Protein AF-A0A967AK09-F1 (afdb_monomer_lite)

Radius of gyration: 22.03 Å; chains: 1; bounding box: 26×56×67 Å

Sequence (123 aa):
MGILGKWLIAVCGILISLTTPSYAQLGEGQQRAQRILNSMPPDMLAKVQSLAQILQQNIKDGKITDDEVKRNLMSGNLAERLKQMSPEADQLLSDISQASNEGKGPGEESLMPLLGGLGISPE

pLDDT: mean 76.14, std 18.34, range [40.16, 95.0]

Secondary structure (DSSP, 8-state):
--TTSSSTTSSSSSSSS----TTTTHHHHHHHHHHHHHHS-HHHHHHHHHHHHHHHHHHHTTSS-HHHHHHHHHTT-HHHHHHHH-HHHHHHHHHHHHHIIIIIS--HHHHHHHHHTTT----

Foldseek 3Di:
DDDPPDPVVVPPPPPPPPPDPPCVVLVVLVVLVVVQLVLADPVLNVLVVVLVVLVVVCCVVVVDDPVRCLVCVVVVNNLVVSCVSDVVSVVSVVVNVVCVVVVRHDDPVSCVSVCVSSVPDDD

Structure (mmCIF, N/CA/C/O backbone):
data_AF-A0A967AK09-F1
#
_entry.id   AF-A0A967AK09-F1
#
loop_
_atom_site.group_PDB
_atom_site.id
_atom_site.type_symbol
_atom_site.label_atom_id
_atom_site.label_alt_id
_atom_site.label_comp_id
_atom_site.label_asym_id
_atom_site.label_entity_id
_atom_site.label_seq_id
_atom_site.pdbx_PDB_ins_code
_atom_site.Cartn_x
_atom_site.Cartn_y
_atom_site.Cartn_z
_atom_site.occupancy
_atom_site.B_iso_or_equiv
_atom_site.auth_seq_id
_atom_site.auth_comp_id
_atom_site.auth_asym_id
_atom_site.auth_atom_id
_atom_site.pdbx_PDB_model_num
ATOM 1 N N . MET A 1 1 ? 0.232 -41.625 50.691 1.00 46.38 1 MET A N 1
ATOM 2 C CA . MET A 1 1 ? 1.317 -41.669 49.686 1.00 46.38 1 MET A CA 1
ATOM 3 C C . MET A 1 1 ? 0.724 -42.073 48.343 1.00 46.38 1 MET A C 1
ATOM 5 O O . MET A 1 1 ? -0.001 -43.056 48.319 1.00 46.38 1 MET A O 1
ATOM 9 N N . GLY A 1 2 ? 1.020 -41.341 47.259 1.00 44.66 2 GLY A N 1
ATOM 10 C CA . GLY A 1 2 ? 0.905 -41.887 45.896 1.00 44.66 2 GLY A CA 1
ATOM 11 C C . GLY A 1 2 ? -0.211 -41.395 44.963 1.00 44.66 2 GLY A C 1
ATOM 12 O O . GLY A 1 2 ? -0.624 -42.157 44.095 1.00 44.66 2 GLY A O 1
ATOM 13 N N . ILE A 1 3 ? -0.668 -40.142 45.061 1.00 54.81 3 ILE A N 1
ATOM 14 C CA . ILE A 1 3 ? -1.149 -39.425 43.865 1.00 54.81 3 ILE A CA 1
ATOM 15 C C . ILE A 1 3 ? 0.123 -39.167 43.048 1.00 54.81 3 ILE A C 1
ATOM 17 O O . ILE A 1 3 ? 0.985 -38.495 43.593 1.00 54.81 3 ILE A O 1
ATOM 21 N N . LEU A 1 4 ? 0.304 -39.766 41.862 1.00 48.91 4 LEU A N 1
ATOM 22 C CA . LEU A 1 4 ? 1.149 -39.258 40.747 1.00 48.91 4 LEU A CA 1
ATOM 23 C C . LEU A 1 4 ? 1.446 -40.302 39.643 1.00 48.91 4 LEU A C 1
ATOM 25 O O . LEU A 1 4 ? 1.963 -39.937 38.595 1.00 48.91 4 LEU A O 1
ATOM 29 N N . GLY A 1 5 ? 1.142 -41.591 39.824 1.00 52.78 5 GLY A N 1
ATOM 30 C CA . GLY A 1 5 ? 1.687 -42.640 38.939 1.00 52.78 5 GLY A CA 1
ATOM 31 C C . GLY A 1 5 ? 0.860 -43.072 37.718 1.00 52.78 5 GLY A C 1
ATOM 32 O O . GLY A 1 5 ? 1.303 -43.965 37.005 1.00 52.78 5 GLY A O 1
ATOM 33 N N . LYS A 1 6 ? -0.349 -42.536 37.476 1.00 51.94 6 LYS A N 1
ATOM 34 C CA . LYS A 1 6 ? -1.281 -43.117 36.474 1.00 51.94 6 LYS A CA 1
ATOM 35 C C . LYS A 1 6 ? -1.545 -42.263 35.225 1.00 51.94 6 LYS A C 1
ATOM 37 O O . LYS A 1 6 ? -2.127 -42.767 34.275 1.00 51.94 6 LYS A O 1
ATOM 42 N N . TRP A 1 7 ? -1.072 -41.018 35.168 1.00 49.34 7 TRP A N 1
ATOM 43 C CA . TRP A 1 7 ? -1.230 -40.159 33.979 1.00 49.34 7 TRP A CA 1
ATOM 44 C C . TRP A 1 7 ? -0.020 -40.169 33.028 1.00 49.34 7 TRP A C 1
ATOM 46 O O . TRP A 1 7 ? 0.003 -39.437 32.046 1.00 49.34 7 TRP A O 1
ATOM 56 N N . LEU A 1 8 ? 0.964 -41.044 33.263 1.00 50.34 8 LEU A N 1
ATOM 57 C CA . LEU A 1 8 ? 2.195 -41.138 32.464 1.00 50.34 8 LEU A CA 1
ATOM 58 C C . LEU A 1 8 ? 2.072 -41.952 31.159 1.00 50.34 8 LEU A C 1
ATOM 60 O O . LEU A 1 8 ? 3.071 -42.144 30.479 1.00 50.34 8 LEU A O 1
ATOM 64 N N . ILE A 1 9 ? 0.873 -42.408 30.771 1.00 54.41 9 ILE A N 1
ATOM 65 C CA . ILE A 1 9 ? 0.667 -43.186 29.525 1.00 54.41 9 ILE A CA 1
ATOM 66 C C . ILE A 1 9 ? -0.056 -42.368 28.432 1.00 54.41 9 ILE A C 1
ATOM 68 O O . ILE A 1 9 ? -0.096 -42.771 27.275 1.00 54.41 9 ILE A O 1
ATOM 72 N N . ALA A 1 10 ? -0.526 -41.154 28.739 1.00 49.09 10 ALA A N 1
ATOM 73 C CA . ALA A 1 10 ? -1.062 -40.220 27.738 1.00 49.09 10 ALA A CA 1
ATOM 74 C C . ALA A 1 10 ? -0.023 -39.182 27.257 1.00 49.09 10 ALA A C 1
ATOM 76 O O . ALA A 1 10 ? -0.372 -38.192 26.622 1.00 49.09 10 ALA A O 1
ATOM 77 N N . VAL A 1 11 ? 1.264 -39.406 27.550 1.00 51.91 11 VAL A N 1
ATOM 78 C CA . VAL A 1 11 ? 2.401 -38.565 27.133 1.00 51.91 11 VAL A CA 1
ATOM 79 C C . VAL A 1 11 ? 3.305 -39.388 26.208 1.00 51.91 11 VAL A C 1
ATOM 81 O O . VAL A 1 11 ? 4.459 -39.646 26.504 1.00 51.91 11 VAL A O 1
ATOM 84 N N . CYS A 1 12 ? 2.749 -39.878 25.099 1.00 50.69 12 CYS A N 1
ATOM 85 C CA . CYS A 1 12 ? 3.532 -40.468 23.998 1.00 50.69 12 CYS A CA 1
ATOM 86 C C . CYS A 1 12 ? 2.949 -40.166 22.604 1.00 50.69 12 CYS A C 1
ATOM 88 O O . CYS A 1 12 ? 3.661 -40.286 21.616 1.00 50.69 12 CYS A O 1
ATOM 90 N N . GLY A 1 13 ? 1.689 -39.723 22.497 1.00 49.31 13 GLY A N 1
ATOM 91 C CA . GLY A 1 13 ? 1.056 -39.404 21.206 1.00 49.31 13 GLY A CA 1
ATOM 92 C C . GLY A 1 13 ? 1.126 -37.934 20.771 1.00 49.31 13 GLY A C 1
ATOM 93 O O . GLY A 1 13 ? 0.772 -37.626 19.642 1.00 49.31 13 GLY A O 1
ATOM 94 N N . ILE A 1 14 ? 1.562 -37.018 21.644 1.00 52.38 14 ILE A N 1
ATOM 95 C CA . ILE A 1 14 ? 1.472 -35.556 21.415 1.00 52.38 14 ILE A CA 1
ATOM 96 C C . ILE A 1 14 ? 2.847 -34.908 21.139 1.00 52.38 14 ILE A C 1
ATOM 98 O O . ILE A 1 14 ? 2.937 -33.712 20.891 1.00 52.38 14 ILE A O 1
ATOM 102 N N . LEU A 1 15 ? 3.937 -35.683 21.113 1.00 51.72 15 LEU A N 1
ATOM 103 C CA . LEU A 1 15 ? 5.304 -35.153 20.968 1.00 51.72 15 LEU A CA 1
ATOM 104 C C . LEU A 1 15 ? 5.977 -35.417 19.606 1.00 51.72 15 LEU A C 1
ATOM 106 O O . LEU A 1 15 ? 7.150 -35.094 19.460 1.00 51.72 15 LEU A O 1
ATOM 110 N N . ILE A 1 16 ? 5.265 -35.937 18.593 1.00 52.88 16 ILE A N 1
ATOM 111 C CA . ILE A 1 16 ? 5.855 -36.221 17.260 1.00 52.88 16 ILE A CA 1
ATOM 112 C C . ILE A 1 16 ? 5.184 -35.440 16.104 1.00 52.88 16 ILE A C 1
ATOM 114 O O . ILE A 1 16 ? 5.561 -35.615 14.952 1.00 52.88 16 ILE A O 1
ATOM 118 N N . SER A 1 17 ? 4.241 -34.522 16.364 1.00 47.31 17 SER A N 1
ATOM 119 C CA . SER A 1 17 ? 3.452 -33.893 15.277 1.00 47.31 17 SER A CA 1
ATOM 120 C C . SER A 1 17 ? 3.589 -32.376 15.105 1.00 47.31 17 SER A C 1
ATOM 122 O O . SER A 1 17 ? 2.771 -31.788 14.409 1.00 47.31 17 SER A O 1
ATOM 124 N N . LEU A 1 18 ? 4.595 -31.708 15.683 1.00 47.28 18 LEU A N 1
ATOM 125 C CA . LEU A 1 18 ? 4.768 -30.250 15.493 1.00 47.28 18 LEU A CA 1
ATOM 126 C C . LEU A 1 18 ? 6.126 -29.829 14.910 1.00 47.28 18 LEU A C 1
ATOM 128 O O . LEU A 1 18 ? 6.459 -28.648 14.909 1.00 47.28 18 LEU A O 1
ATOM 132 N N . THR A 1 19 ? 6.886 -30.758 14.325 1.00 47.53 19 THR A N 1
ATOM 133 C CA . THR A 1 19 ? 8.024 -30.423 13.450 1.00 47.53 19 THR A CA 1
ATOM 134 C C . THR A 1 19 ? 7.593 -30.397 11.986 1.00 47.53 19 THR A C 1
ATOM 136 O O . THR A 1 19 ? 8.109 -31.141 11.156 1.00 47.53 19 THR A O 1
ATOM 139 N N . THR A 1 20 ? 6.653 -29.522 11.648 1.00 48.00 20 THR A N 1
ATOM 140 C CA . THR A 1 20 ? 6.564 -29.014 10.278 1.00 48.00 20 THR A CA 1
ATOM 141 C C . THR A 1 20 ? 6.752 -27.509 10.357 1.00 48.00 20 THR A C 1
ATOM 143 O O . THR A 1 20 ? 5.831 -26.811 10.788 1.00 48.00 20 THR A O 1
ATOM 146 N N . PRO A 1 21 ? 7.924 -26.965 9.979 1.00 43.19 21 PRO A N 1
ATOM 147 C CA . PRO A 1 21 ? 7.999 -25.553 9.679 1.00 43.19 21 PRO A CA 1
ATOM 148 C C . PRO A 1 21 ? 7.170 -25.361 8.409 1.00 43.19 21 PRO A C 1
ATOM 150 O O . PRO A 1 21 ? 7.669 -25.488 7.292 1.00 43.19 21 PRO A O 1
ATOM 153 N N . SER A 1 22 ? 5.887 -25.049 8.563 1.00 41.09 22 SER A N 1
ATOM 154 C CA . SER A 1 22 ? 5.016 -24.603 7.472 1.00 41.09 22 SER A CA 1
ATOM 155 C C . SER A 1 22 ? 5.391 -23.181 7.023 1.00 41.09 22 SER A C 1
ATOM 157 O O . SER A 1 22 ? 4.535 -22.338 6.801 1.00 41.09 22 SER A O 1
ATOM 159 N N . TYR A 1 23 ? 6.692 -22.904 6.905 1.00 45.78 23 TYR A N 1
ATOM 160 C CA . TYR A 1 23 ? 7.272 -21.722 6.268 1.00 45.78 23 TYR A CA 1
ATOM 161 C C . TYR A 1 23 ? 7.830 -22.045 4.871 1.00 45.78 23 TYR A C 1
ATOM 163 O O . TYR A 1 23 ? 8.233 -21.139 4.144 1.00 45.78 23 TYR A O 1
ATOM 171 N N . ALA A 1 24 ? 7.818 -23.316 4.452 1.00 41.03 24 ALA A N 1
ATOM 172 C CA . ALA A 1 24 ? 8.403 -23.756 3.184 1.00 41.03 24 ALA A CA 1
ATOM 173 C C . ALA A 1 24 ? 7.636 -23.321 1.916 1.00 41.03 24 ALA A C 1
ATOM 175 O O . ALA A 1 24 ? 8.170 -23.472 0.825 1.00 41.03 24 ALA A O 1
ATOM 176 N N . GLN A 1 25 ? 6.436 -22.737 2.026 1.00 44.44 25 GLN A N 1
ATOM 177 C CA . GLN A 1 25 ? 5.759 -22.095 0.882 1.00 44.44 25 GLN A CA 1
ATOM 178 C C . GLN A 1 25 ? 5.774 -20.558 0.932 1.00 44.44 25 GLN A C 1
ATOM 180 O O . GLN A 1 25 ? 5.409 -19.907 -0.041 1.00 44.44 25 GLN A O 1
ATOM 185 N N . LEU A 1 26 ? 6.256 -19.959 2.027 1.00 47.53 26 LEU A N 1
ATOM 186 C CA . LEU A 1 26 ? 6.344 -18.501 2.180 1.00 47.53 26 LEU A CA 1
ATOM 187 C C . LEU A 1 26 ? 7.672 -17.924 1.657 1.00 47.53 26 LEU A C 1
ATOM 189 O O . LEU A 1 26 ? 7.739 -16.746 1.312 1.00 47.53 26 LEU A O 1
ATOM 193 N N . GLY A 1 27 ? 8.724 -18.747 1.564 1.00 51.78 27 GLY A N 1
ATOM 194 C CA . GLY A 1 27 ? 10.070 -18.308 1.179 1.00 51.78 27 GLY A CA 1
ATOM 195 C C . GLY A 1 27 ? 10.164 -17.758 -0.246 1.00 51.78 27 GLY A C 1
ATOM 196 O O . GLY A 1 27 ? 10.729 -16.687 -0.454 1.00 51.78 27 GLY A O 1
ATOM 197 N N . GLU A 1 28 ? 9.563 -18.433 -1.228 1.00 58.03 28 GLU A N 1
ATOM 198 C CA . GLU A 1 28 ? 9.683 -18.027 -2.634 1.00 58.03 28 GLU A CA 1
ATOM 199 C C . GLU A 1 28 ? 8.841 -16.789 -2.965 1.00 58.03 28 GLU A C 1
ATOM 201 O O . GLU A 1 28 ? 9.314 -15.890 -3.662 1.00 58.03 28 GLU A O 1
ATOM 206 N N . GLY A 1 29 ? 7.614 -16.716 -2.438 1.00 64.25 29 GLY A N 1
ATOM 207 C CA . GLY A 1 29 ? 6.720 -15.568 -2.612 1.00 64.25 29 GLY A CA 1
ATOM 208 C C . GLY A 1 29 ? 7.280 -14.310 -1.954 1.00 64.25 29 GLY A C 1
ATOM 209 O O . GLY A 1 29 ? 7.356 -13.262 -2.591 1.00 64.25 29 GLY A O 1
ATOM 210 N N . GLN A 1 30 ? 7.783 -14.427 -0.721 1.00 67.12 30 GLN A N 1
ATOM 211 C CA . GLN A 1 30 ? 8.383 -13.306 0.003 1.00 67.12 30 GLN A CA 1
ATOM 212 C C . GLN A 1 30 ? 9.706 -12.842 -0.628 1.00 67.12 30 GLN A C 1
ATOM 214 O O . GLN A 1 30 ? 9.950 -11.641 -0.736 1.00 67.12 30 GLN A O 1
ATOM 219 N N . GLN A 1 31 ? 10.556 -13.758 -1.101 1.00 72.81 31 GLN A N 1
ATOM 220 C CA . GLN A 1 31 ? 11.785 -13.387 -1.812 1.00 72.81 31 GLN A CA 1
ATOM 221 C C . GLN A 1 31 ? 11.505 -12.754 -3.181 1.00 72.81 31 GLN A C 1
ATOM 223 O O . GLN A 1 31 ? 12.185 -11.804 -3.571 1.00 72.81 31 GLN A O 1
ATOM 228 N N . ARG A 1 32 ? 10.504 -13.245 -3.927 1.00 74.88 32 ARG A N 1
ATOM 229 C CA . ARG A 1 32 ? 10.065 -12.610 -5.182 1.00 74.88 32 ARG A CA 1
ATOM 230 C C . ARG A 1 32 ? 9.504 -11.221 -4.913 1.00 74.88 32 ARG A C 1
ATOM 232 O O . ARG A 1 32 ? 9.933 -10.282 -5.574 1.00 74.88 32 ARG A O 1
ATOM 239 N N . ALA A 1 33 ? 8.659 -11.084 -3.893 1.00 76.31 33 ALA A N 1
ATOM 240 C CA . ALA A 1 33 ? 8.115 -9.807 -3.459 1.00 76.31 33 ALA A CA 1
ATOM 241 C C . ALA A 1 33 ? 9.210 -8.778 -3.167 1.00 76.31 33 ALA A C 1
ATOM 243 O O . ALA A 1 33 ? 9.197 -7.669 -3.697 1.00 76.31 33 ALA A O 1
ATOM 244 N N . GLN A 1 34 ? 10.217 -9.180 -2.391 1.00 80.00 34 GLN A N 1
ATOM 245 C CA . GLN A 1 34 ? 11.363 -8.329 -2.093 1.00 80.00 34 GLN A CA 1
ATOM 246 C C . GLN A 1 34 ? 12.162 -7.967 -3.348 1.00 80.00 34 GLN A C 1
ATOM 248 O O . GLN A 1 34 ? 12.585 -6.822 -3.471 1.00 80.00 34 GLN A O 1
ATOM 253 N N . ARG A 1 35 ? 12.364 -8.890 -4.297 1.00 83.81 35 ARG A N 1
ATOM 254 C CA . ARG A 1 35 ? 13.060 -8.571 -5.556 1.00 83.81 35 ARG A CA 1
ATOM 255 C C . ARG A 1 35 ? 12.304 -7.547 -6.400 1.00 83.81 35 ARG A C 1
ATOM 257 O O . ARG A 1 35 ? 12.935 -6.633 -6.915 1.00 83.81 35 ARG A O 1
ATOM 264 N N . ILE A 1 36 ? 10.980 -7.660 -6.485 1.00 82.75 36 ILE A N 1
ATOM 265 C CA . ILE A 1 36 ? 10.131 -6.704 -7.210 1.00 82.75 36 ILE A CA 1
ATOM 266 C C . ILE A 1 36 ? 10.240 -5.315 -6.572 1.00 82.75 36 ILE A C 1
ATOM 268 O O . ILE A 1 36 ? 10.526 -4.342 -7.266 1.00 82.75 36 ILE A O 1
ATOM 272 N N . LEU A 1 37 ? 10.114 -5.230 -5.244 1.00 82.12 37 LEU A N 1
ATOM 273 C CA . LEU A 1 37 ? 10.271 -3.968 -4.513 1.00 82.12 37 LEU A CA 1
ATOM 274 C C . LEU A 1 37 ? 11.670 -3.357 -4.698 1.00 82.12 37 LEU A C 1
ATOM 276 O O . LEU A 1 37 ? 11.784 -2.160 -4.926 1.00 82.12 37 LEU A O 1
ATOM 280 N N . ASN A 1 38 ? 12.733 -4.167 -4.654 1.00 83.75 38 ASN A N 1
ATOM 281 C CA . ASN A 1 38 ? 14.108 -3.687 -4.853 1.00 83.75 38 ASN A CA 1
ATOM 282 C C . ASN A 1 38 ? 14.414 -3.276 -6.302 1.00 83.75 38 ASN A C 1
ATOM 284 O O . ASN A 1 38 ? 15.379 -2.553 -6.530 1.00 83.75 38 ASN A O 1
ATOM 288 N N . SER A 1 39 ? 13.629 -3.739 -7.277 1.00 84.88 39 SER A N 1
ATOM 289 C CA . SER A 1 39 ? 13.779 -3.340 -8.682 1.00 84.88 39 SER A CA 1
ATOM 290 C C . SER A 1 39 ? 13.093 -2.014 -9.024 1.00 84.88 39 SER A C 1
ATOM 292 O O . SER A 1 39 ? 13.323 -1.476 -10.105 1.00 84.88 39 SER A O 1
ATOM 294 N N . MET A 1 40 ? 12.267 -1.472 -8.120 1.00 86.62 40 MET A N 1
ATOM 295 C CA . MET A 1 40 ? 11.631 -0.171 -8.321 1.00 86.62 40 MET A CA 1
ATOM 296 C C . MET A 1 40 ? 12.662 0.965 -8.286 1.00 86.62 40 MET A C 1
ATOM 298 O O . MET A 1 40 ? 13.603 0.926 -7.487 1.00 86.62 40 MET A O 1
ATOM 302 N N . PRO A 1 41 ? 12.451 2.036 -9.068 1.00 89.88 41 PRO A N 1
ATOM 303 C CA . PRO A 1 41 ? 13.178 3.282 -8.884 1.00 89.88 41 PRO A CA 1
ATOM 304 C C . PRO A 1 41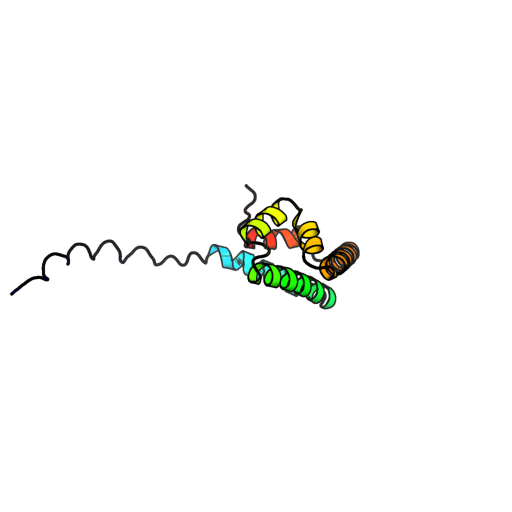 ? 13.047 3.788 -7.438 1.00 89.88 41 PRO A C 1
ATOM 306 O O . PRO A 1 41 ? 11.963 3.676 -6.860 1.00 89.88 41 PRO A O 1
ATOM 309 N N . PRO A 1 42 ? 14.095 4.402 -6.858 1.00 89.19 42 PRO A N 1
ATOM 310 C CA . PRO A 1 42 ? 14.082 4.841 -5.460 1.00 89.19 42 PRO A CA 1
ATOM 311 C C . PRO A 1 42 ? 12.908 5.761 -5.102 1.00 89.19 42 PRO A C 1
ATOM 313 O O . PRO A 1 42 ? 12.316 5.617 -4.036 1.00 89.19 42 PRO A O 1
ATOM 316 N N . ASP A 1 43 ? 12.544 6.670 -6.010 1.00 90.12 43 ASP A N 1
ATOM 317 C CA . ASP A 1 43 ? 11.398 7.571 -5.840 1.00 90.12 43 ASP A CA 1
ATOM 318 C C . ASP A 1 43 ? 10.067 6.805 -5.782 1.00 90.12 43 ASP A C 1
ATOM 320 O O . ASP A 1 43 ? 9.243 7.030 -4.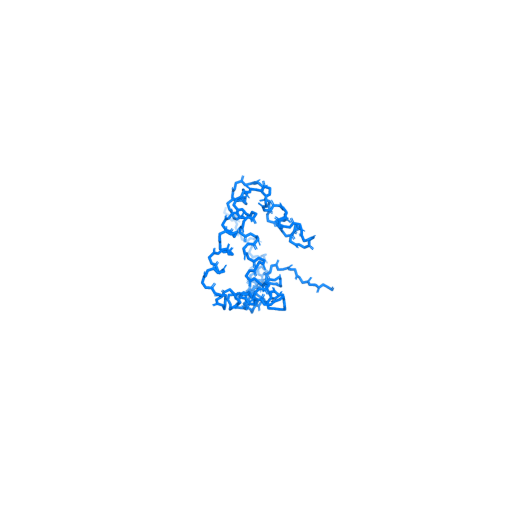896 1.00 90.12 43 ASP A O 1
ATOM 324 N N . MET A 1 44 ? 9.883 5.821 -6.667 1.00 89.25 44 MET A N 1
ATOM 325 C CA . MET A 1 44 ? 8.684 4.987 -6.665 1.00 89.25 44 MET A CA 1
ATOM 326 C C . MET A 1 44 ? 8.609 4.115 -5.412 1.00 89.25 44 MET A C 1
ATOM 328 O O . MET A 1 44 ? 7.554 4.022 -4.784 1.00 89.25 44 MET A O 1
ATOM 332 N N . LEU A 1 45 ? 9.731 3.508 -5.022 1.00 90.38 45 LEU A N 1
ATOM 333 C CA . LEU A 1 45 ? 9.812 2.709 -3.807 1.00 90.38 45 LEU A CA 1
ATOM 334 C C . LEU A 1 45 ? 9.437 3.544 -2.575 1.00 90.38 45 LEU A C 1
ATOM 336 O O . LEU A 1 45 ? 8.676 3.069 -1.734 1.00 90.38 45 LEU A O 1
ATOM 340 N N . ALA A 1 46 ? 9.914 4.790 -2.485 1.00 91.75 46 ALA A N 1
ATOM 341 C CA . ALA A 1 46 ? 9.564 5.697 -1.396 1.00 91.75 46 ALA A CA 1
ATOM 342 C C . ALA A 1 46 ? 8.051 5.967 -1.339 1.00 91.75 46 ALA A C 1
ATOM 344 O O . ALA A 1 46 ? 7.451 5.859 -0.271 1.00 91.75 46 ALA A O 1
ATOM 345 N N . LYS A 1 47 ? 7.405 6.223 -2.484 1.00 92.75 47 LYS A N 1
ATOM 346 C CA . LYS A 1 47 ? 5.949 6.448 -2.554 1.00 92.75 47 LYS A CA 1
ATOM 347 C C . LYS A 1 47 ? 5.150 5.209 -2.138 1.00 92.75 47 LYS A C 1
ATOM 349 O O . LYS A 1 47 ? 4.201 5.316 -1.360 1.00 92.75 47 LYS A O 1
ATOM 354 N N . VAL A 1 48 ? 5.556 4.024 -2.602 1.00 90.44 48 VAL A N 1
ATOM 355 C CA . VAL A 1 48 ? 4.939 2.746 -2.204 1.00 90.44 48 VAL A CA 1
ATOM 356 C C . VAL A 1 48 ? 5.108 2.506 -0.699 1.00 90.44 48 VAL A C 1
ATOM 358 O O . VAL A 1 48 ? 4.158 2.095 -0.030 1.00 90.44 48 VAL A O 1
ATOM 361 N N . GLN A 1 49 ? 6.279 2.819 -0.134 1.00 91.50 49 GLN A N 1
ATOM 362 C CA . GLN A 1 49 ? 6.512 2.741 1.311 1.00 91.50 49 GLN A CA 1
ATOM 363 C C . GLN A 1 49 ? 5.632 3.721 2.095 1.00 91.50 49 GLN A C 1
ATOM 365 O O . GLN A 1 49 ? 5.096 3.337 3.133 1.00 91.50 49 GLN A O 1
ATOM 370 N N . SER A 1 50 ? 5.425 4.946 1.607 1.00 94.69 50 SER A N 1
ATOM 371 C CA . SER A 1 50 ? 4.517 5.909 2.244 1.00 94.69 50 SER A CA 1
ATOM 372 C C . SER A 1 50 ? 3.072 5.404 2.283 1.00 94.69 50 SER A C 1
ATOM 374 O O . SER A 1 50 ? 2.429 5.489 3.329 1.00 94.69 50 SER A O 1
ATOM 376 N N . LEU A 1 51 ? 2.569 4.790 1.204 1.00 93.19 51 LEU A N 1
ATOM 377 C CA . LEU A 1 51 ? 1.247 4.145 1.225 1.00 93.19 51 LEU A CA 1
ATOM 378 C C . LEU A 1 51 ? 1.184 2.975 2.210 1.00 93.19 51 LEU A C 1
ATOM 380 O O . L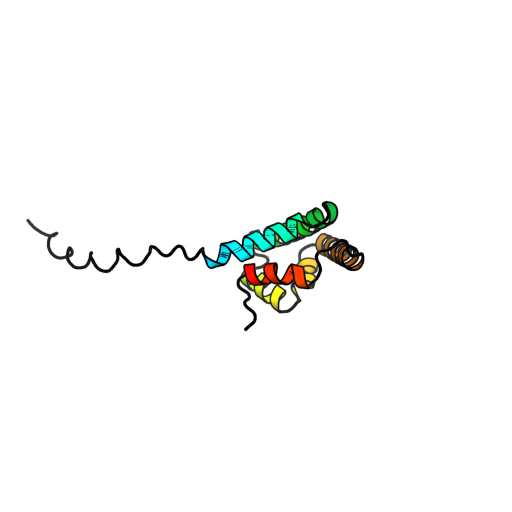EU A 1 51 ? 0.207 2.844 2.949 1.00 93.19 51 LEU A O 1
ATOM 384 N N . ALA A 1 52 ? 2.229 2.145 2.262 1.00 91.06 52 ALA A N 1
ATOM 385 C CA . ALA A 1 52 ? 2.302 1.051 3.225 1.00 91.06 52 ALA A CA 1
ATOM 386 C C . ALA A 1 52 ? 2.281 1.567 4.674 1.00 91.06 52 ALA A C 1
ATOM 388 O O . ALA A 1 52 ? 1.636 0.961 5.527 1.00 91.06 52 ALA A O 1
ATOM 389 N N . GLN A 1 53 ? 2.932 2.700 4.954 1.00 93.94 53 GLN A N 1
ATOM 390 C CA . GLN A 1 53 ? 2.897 3.345 6.268 1.00 93.94 53 GLN A CA 1
ATOM 391 C C . GLN A 1 53 ? 1.505 3.875 6.615 1.00 93.94 53 GLN A C 1
ATOM 393 O O . GLN A 1 53 ? 1.040 3.629 7.726 1.00 93.94 53 GLN A O 1
ATOM 398 N N . ILE A 1 54 ? 0.815 4.535 5.675 1.00 93.88 54 ILE A N 1
ATOM 399 C CA . ILE A 1 54 ? -0.576 4.981 5.864 1.00 93.88 54 ILE A CA 1
ATOM 400 C C . ILE A 1 54 ? -1.459 3.784 6.221 1.00 93.88 54 ILE A C 1
ATOM 402 O O . ILE A 1 54 ? -2.181 3.819 7.218 1.00 93.88 54 ILE A O 1
ATOM 406 N N . LEU A 1 55 ? -1.367 2.699 5.450 1.00 92.44 55 LEU A N 1
ATOM 407 C CA . LEU A 1 55 ? -2.144 1.487 5.689 1.00 92.44 55 LEU A CA 1
ATOM 408 C C . LEU A 1 55 ? -1.845 0.883 7.068 1.00 92.44 55 LEU A C 1
ATOM 410 O O . LEU A 1 55 ? -2.763 0.639 7.847 1.00 92.44 55 LEU A O 1
ATOM 414 N N . GLN A 1 56 ? -0.566 0.698 7.402 1.00 92.06 56 GLN A N 1
ATOM 415 C CA . GLN A 1 56 ? -0.148 0.142 8.691 1.00 92.06 56 GLN A CA 1
ATOM 416 C C . GLN A 1 56 ? -0.576 1.012 9.872 1.00 92.06 56 GLN A C 1
ATOM 418 O O . GLN A 1 56 ? -0.954 0.475 10.911 1.00 92.06 56 GLN A O 1
ATOM 423 N N . GLN A 1 57 ? -0.527 2.339 9.737 1.00 94.25 57 GLN A N 1
ATOM 424 C CA . GLN A 1 57 ? -0.996 3.239 10.786 1.00 94.25 57 GLN A CA 1
ATOM 425 C C . GLN A 1 57 ? -2.502 3.084 11.000 1.00 94.25 57 GLN A C 1
ATOM 427 O O . GLN A 1 57 ? -2.947 2.991 12.136 1.00 94.25 57 GLN A O 1
ATOM 432 N N . ASN A 1 58 ? -3.286 2.973 9.926 1.00 93.38 58 ASN A N 1
ATOM 433 C CA . ASN A 1 58 ? -4.731 2.780 10.034 1.00 93.38 58 ASN A CA 1
ATOM 434 C C . ASN A 1 58 ? -5.109 1.400 10.601 1.00 93.38 58 ASN A C 1
ATOM 436 O O . ASN A 1 58 ? -6.107 1.305 11.315 1.00 93.38 58 ASN A O 1
ATOM 440 N N . ILE A 1 59 ? -4.306 0.359 10.349 1.00 92.75 59 ILE A N 1
ATOM 441 C CA . ILE A 1 59 ? -4.456 -0.949 11.010 1.00 92.75 59 ILE A CA 1
ATOM 442 C C . ILE A 1 59 ? -4.173 -0.823 12.510 1.00 92.75 59 ILE A C 1
ATOM 444 O O . ILE A 1 59 ? -4.976 -1.255 13.334 1.00 92.75 59 ILE A O 1
ATOM 448 N N . LYS A 1 60 ? -3.064 -0.171 12.882 1.00 93.94 60 LYS A N 1
ATOM 449 C CA . LYS A 1 60 ? -2.700 0.068 14.290 1.00 93.94 60 LYS A CA 1
ATOM 450 C C . LYS A 1 60 ? -3.741 0.906 15.034 1.00 93.94 60 LYS A C 1
ATOM 452 O O . LYS A 1 60 ? -4.020 0.625 16.194 1.00 93.94 60 LYS A O 1
ATOM 457 N N . ASP A 1 61 ? -4.330 1.892 14.362 1.00 95.00 61 ASP A N 1
ATOM 458 C CA . ASP A 1 61 ? -5.398 2.743 14.895 1.00 95.00 61 ASP A CA 1
ATOM 459 C C . ASP A 1 61 ? -6.757 2.018 14.982 1.00 95.00 61 ASP A C 1
ATOM 461 O O . ASP A 1 61 ? -7.723 2.591 15.485 1.00 95.00 61 ASP A O 1
ATOM 465 N N . GLY A 1 62 ? -6.875 0.793 14.452 1.00 92.81 62 GLY A N 1
ATOM 466 C CA . GLY A 1 62 ? -8.132 0.042 14.400 1.00 92.81 62 GLY A CA 1
ATOM 467 C C . GLY A 1 62 ? -9.163 0.601 13.411 1.00 92.81 62 GLY A C 1
ATOM 468 O O . GLY A 1 62 ? -10.341 0.263 13.498 1.00 92.81 62 GLY A O 1
ATOM 469 N N . LYS A 1 63 ? -8.749 1.458 12.468 1.00 93.12 63 LYS A N 1
ATOM 470 C CA . LYS A 1 63 ? -9.619 2.053 11.432 1.00 93.12 63 LYS A CA 1
ATOM 471 C C . LYS A 1 63 ? -9.906 1.094 10.274 1.00 93.12 63 LYS A C 1
ATOM 473 O O . LYS A 1 63 ? -10.859 1.296 9.520 1.00 93.12 63 LYS A O 1
ATOM 478 N N . ILE A 1 64 ? -9.057 0.084 10.109 1.00 94.06 64 ILE A N 1
ATOM 479 C CA . ILE A 1 64 ? -9.239 -1.019 9.170 1.00 94.06 64 ILE A CA 1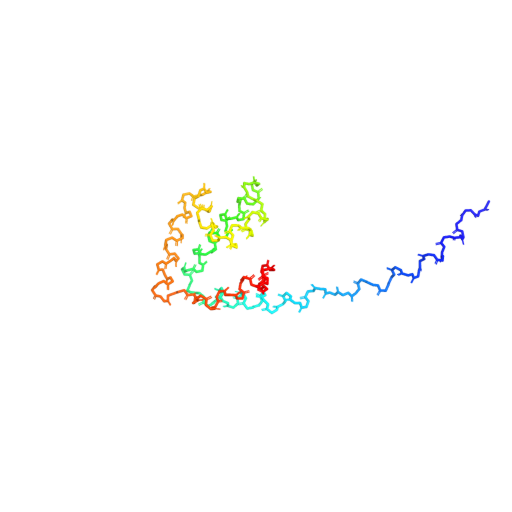
ATOM 480 C C . ILE A 1 64 ? -8.586 -2.280 9.730 1.00 94.06 64 ILE A C 1
ATOM 482 O O . ILE A 1 64 ? -7.520 -2.220 10.333 1.00 94.06 64 ILE A O 1
ATOM 486 N N . THR A 1 65 ? -9.224 -3.423 9.527 1.00 92.38 65 THR A N 1
ATOM 487 C CA . THR A 1 65 ? -8.679 -4.739 9.888 1.00 92.38 65 THR A CA 1
ATOM 488 C C . THR A 1 65 ? -7.886 -5.355 8.737 1.00 92.38 65 THR A C 1
ATOM 490 O O . THR A 1 65 ? -8.157 -5.066 7.571 1.00 92.38 65 THR A O 1
ATOM 493 N N . ASP A 1 66 ? -6.952 -6.265 9.025 1.00 88.50 66 ASP A N 1
ATOM 494 C CA . ASP A 1 66 ? -6.223 -7.016 7.988 1.00 88.50 66 ASP A CA 1
ATOM 495 C C . ASP A 1 66 ? -7.170 -7.747 7.015 1.00 88.50 66 ASP A C 1
ATOM 497 O O . ASP A 1 66 ? -6.941 -7.768 5.803 1.00 88.50 66 ASP A O 1
ATOM 501 N N . ASP A 1 67 ? -8.292 -8.272 7.517 1.00 89.94 67 ASP A N 1
ATOM 502 C CA . ASP A 1 67 ? -9.320 -8.904 6.686 1.00 89.94 67 ASP A CA 1
ATOM 503 C C . ASP A 1 67 ? -10.014 -7.906 5.752 1.00 89.94 67 ASP A C 1
ATOM 505 O O . ASP A 1 67 ? -10.291 -8.219 4.593 1.00 89.94 67 ASP A O 1
ATOM 509 N N . GLU A 1 68 ? -10.304 -6.691 6.224 1.00 90.81 68 GLU A N 1
ATOM 510 C CA . GLU A 1 68 ? -10.814 -5.630 5.358 1.00 90.81 68 GLU A CA 1
ATOM 511 C C . GLU A 1 68 ? -9.781 -5.215 4.316 1.00 90.81 68 GLU A C 1
ATOM 513 O O . GLU A 1 68 ? -10.163 -4.995 3.169 1.00 90.81 68 GLU A O 1
ATOM 518 N N . VAL A 1 69 ? -8.494 -5.144 4.662 1.00 90.31 69 VAL A N 1
ATOM 519 C CA . VAL A 1 69 ? -7.430 -4.871 3.685 1.00 90.31 69 VAL A CA 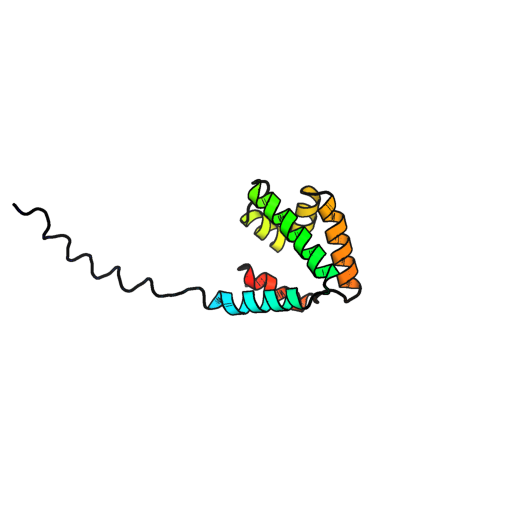1
ATOM 520 C C . VAL A 1 69 ? -7.432 -5.937 2.598 1.00 90.31 69 VAL A C 1
ATOM 522 O O . VAL A 1 69 ? -7.483 -5.599 1.416 1.00 90.31 69 VAL A O 1
ATOM 525 N N . LYS A 1 70 ? -7.462 -7.218 2.982 1.00 87.50 70 LYS A N 1
ATOM 526 C CA . LYS A 1 70 ? -7.501 -8.338 2.036 1.00 87.50 70 LYS A CA 1
ATOM 527 C C . LYS A 1 70 ? -8.739 -8.277 1.139 1.00 87.50 70 LYS A C 1
ATOM 529 O O . LYS A 1 70 ? -8.614 -8.379 -0.080 1.00 87.50 70 LYS A O 1
ATOM 534 N N . ARG A 1 71 ? -9.927 -8.042 1.709 1.00 89.38 71 ARG A N 1
ATOM 535 C CA . ARG A 1 71 ? -11.178 -7.911 0.938 1.00 89.38 71 ARG A CA 1
ATOM 536 C C . ARG A 1 71 ? -11.153 -6.728 -0.028 1.00 89.38 71 ARG A C 1
ATOM 538 O O . ARG A 1 71 ? -11.556 -6.872 -1.181 1.00 89.38 71 ARG A O 1
ATOM 545 N N . ASN A 1 72 ? -10.686 -5.564 0.419 1.00 90.38 72 ASN A N 1
ATOM 546 C CA . ASN A 1 72 ? -10.595 -4.374 -0.426 1.00 90.38 72 ASN A CA 1
ATOM 547 C C . ASN A 1 72 ? -9.535 -4.541 -1.523 1.00 90.38 72 ASN A C 1
ATOM 549 O O . ASN A 1 72 ? -9.738 -4.065 -2.633 1.00 90.38 72 ASN A O 1
ATOM 553 N N . LEU A 1 73 ? -8.441 -5.257 -1.254 1.00 87.00 73 LEU A N 1
ATOM 554 C CA . LEU A 1 73 ? -7.444 -5.597 -2.268 1.00 87.00 73 LEU A CA 1
ATOM 555 C C . LEU A 1 73 ? -8.038 -6.516 -3.343 1.00 87.00 73 LEU A C 1
ATOM 557 O O . LEU A 1 73 ? -7.950 -6.205 -4.525 1.00 87.00 73 LEU A O 1
ATOM 561 N N . MET A 1 74 ? -8.691 -7.610 -2.937 1.00 85.19 74 MET A N 1
ATOM 562 C CA . MET A 1 74 ? -9.296 -8.577 -3.865 1.00 85.19 74 MET A CA 1
ATOM 563 C C . MET A 1 74 ? -10.433 -7.978 -4.701 1.00 85.19 74 MET A C 1
ATOM 565 O O . MET A 1 74 ? -10.653 -8.401 -5.829 1.00 85.19 74 MET A O 1
ATOM 569 N N . SER A 1 75 ? -11.156 -7.001 -4.153 1.00 88.38 75 SER A N 1
ATOM 570 C CA . SER A 1 75 ? -12.249 -6.314 -4.851 1.00 88.38 75 SER A CA 1
ATOM 571 C C . SER A 1 75 ? -11.805 -5.075 -5.636 1.00 88.38 75 SER A C 1
ATOM 573 O O . SER A 1 75 ? -12.650 -4.416 -6.232 1.00 88.38 75 SER A O 1
ATOM 575 N N . GLY A 1 76 ? -10.510 -4.733 -5.629 1.00 88.12 76 GLY A N 1
ATOM 576 C CA . GLY A 1 76 ? -9.982 -3.535 -6.294 1.00 88.12 76 GLY A CA 1
ATOM 577 C C . GLY A 1 76 ? -10.310 -2.207 -5.593 1.00 88.12 76 GLY A C 1
ATOM 578 O O . GLY A 1 76 ? -9.920 -1.147 -6.070 1.00 88.12 76 GLY A O 1
ATOM 579 N N . ASN A 1 77 ? -10.968 -2.245 -4.433 1.00 92.62 77 ASN A N 1
ATOM 580 C CA . ASN A 1 77 ? -11.431 -1.067 -3.693 1.00 92.62 77 ASN A CA 1
ATOM 581 C C . ASN A 1 77 ? -10.396 -0.502 -2.705 1.00 92.62 77 ASN A C 1
ATOM 583 O O . ASN A 1 77 ? -10.636 0.526 -2.070 1.00 92.62 77 ASN A O 1
ATOM 587 N N . LEU A 1 78 ? -9.230 -1.143 -2.549 1.00 90.94 78 LEU A N 1
ATOM 588 C CA . LEU A 1 78 ? -8.208 -0.695 -1.595 1.00 90.94 78 LEU A CA 1
ATOM 589 C C . LEU A 1 78 ? -7.719 0.728 -1.889 1.00 90.94 78 LEU A C 1
ATOM 591 O O . LEU A 1 78 ? -7.482 1.489 -0.954 1.00 90.94 78 LEU A O 1
ATOM 595 N N . ALA A 1 79 ? -7.616 1.106 -3.165 1.00 91.19 79 ALA A N 1
ATOM 596 C CA . ALA A 1 79 ? -7.212 2.452 -3.556 1.00 91.19 79 ALA A CA 1
ATOM 597 C C . ALA A 1 79 ? -8.203 3.510 -3.045 1.00 91.19 79 ALA A C 1
ATOM 599 O O . ALA A 1 79 ? -7.793 4.462 -2.386 1.00 91.19 79 ALA A O 1
ATOM 600 N N . GLU A 1 80 ? -9.506 3.328 -3.274 1.00 93.69 80 GLU A N 1
ATOM 601 C CA . GLU A 1 80 ? -10.528 4.240 -2.743 1.00 93.69 80 GLU A CA 1
ATOM 602 C C . GLU A 1 80 ? -10.531 4.262 -1.215 1.00 93.69 80 GLU A C 1
ATOM 604 O O . GLU A 1 80 ? -10.617 5.326 -0.599 1.00 93.69 80 GLU A O 1
ATOM 609 N N . ARG A 1 81 ? -10.371 3.093 -0.590 1.00 92.94 81 ARG A N 1
ATOM 610 C CA . ARG A 1 81 ? -10.336 2.979 0.866 1.00 92.94 81 ARG A CA 1
ATOM 611 C C . ARG A 1 81 ? -9.154 3.738 1.476 1.00 92.94 81 ARG A C 1
ATOM 613 O O . ARG A 1 81 ? -9.332 4.396 2.496 1.00 92.94 81 ARG A O 1
ATOM 620 N N . LEU A 1 82 ? -7.982 3.703 0.842 1.00 93.06 82 LEU A N 1
ATOM 621 C CA . LEU A 1 82 ? -6.806 4.475 1.255 1.00 93.06 82 LEU A CA 1
ATOM 622 C C . LEU A 1 82 ? -7.032 5.988 1.125 1.00 93.06 82 LEU A C 1
ATOM 624 O O . LEU A 1 82 ? -6.692 6.725 2.049 1.00 93.06 82 LEU A O 1
ATOM 628 N N . LYS A 1 83 ? -7.671 6.451 0.041 1.00 94.50 83 LYS A N 1
ATOM 629 C CA . LYS A 1 83 ? -8.025 7.874 -0.148 1.00 94.50 83 LYS A CA 1
ATOM 630 C C . LYS A 1 83 ? -8.945 8.403 0.952 1.00 94.50 83 LYS A C 1
ATOM 632 O O . LYS A 1 83 ? -8.818 9.546 1.373 1.00 94.50 83 LYS A O 1
ATOM 637 N N . GLN A 1 84 ? -9.860 7.568 1.443 1.00 92.50 84 GLN A N 1
ATOM 638 C CA . GLN A 1 84 ? -10.743 7.921 2.561 1.00 92.50 84 GLN A CA 1
ATOM 639 C C . GLN A 1 84 ? -10.004 8.011 3.906 1.00 92.50 84 GLN A C 1
ATOM 641 O O . GLN A 1 84 ? -10.485 8.674 4.821 1.00 92.50 84 GLN A O 1
ATOM 646 N N . MET A 1 85 ? -8.863 7.329 4.050 1.00 90.12 85 MET A N 1
ATOM 647 C CA . MET A 1 85 ? -8.097 7.280 5.300 1.00 90.12 85 MET A CA 1
ATOM 648 C C . MET A 1 85 ? -7.116 8.434 5.459 1.00 90.12 85 MET A C 1
ATOM 650 O O . MET A 1 85 ? -6.800 8.811 6.587 1.00 90.12 85 MET A O 1
ATOM 654 N N . SER A 1 86 ? -6.586 8.949 4.351 1.00 90.06 86 SER A N 1
ATOM 655 C CA . SER A 1 86 ? -5.553 9.979 4.361 1.00 90.06 86 SER A CA 1
ATOM 656 C C . SER A 1 86 ? -5.628 10.810 3.077 1.00 90.06 86 SER A C 1
ATOM 658 O O . SER A 1 86 ? -5.657 10.237 1.986 1.00 90.06 86 SER A O 1
ATOM 660 N N . PRO A 1 87 ? -5.632 12.152 3.178 1.00 88.19 87 PRO A N 1
ATOM 661 C CA . PRO A 1 87 ? -5.597 13.023 2.005 1.00 88.19 87 PRO A CA 1
ATOM 662 C C . PRO A 1 87 ? -4.301 12.855 1.197 1.00 88.19 87 PRO A C 1
ATOM 664 O O . PRO A 1 87 ? -4.307 13.016 -0.020 1.00 88.19 87 PRO A O 1
ATOM 667 N N . GLU A 1 88 ? -3.199 12.472 1.846 1.00 93.31 88 GLU A N 1
ATOM 668 C CA . GLU A 1 88 ? -1.920 12.193 1.189 1.00 93.31 88 GLU A CA 1
ATOM 669 C C . GLU A 1 88 ? -1.973 10.939 0.301 1.00 93.31 88 GLU A C 1
ATOM 671 O O . GLU A 1 88 ? -1.221 10.836 -0.671 1.00 93.31 88 GLU A O 1
ATOM 676 N N . ALA A 1 89 ? -2.869 9.991 0.599 1.00 94.00 89 ALA A N 1
ATOM 677 C CA . ALA A 1 89 ? -2.987 8.752 -0.162 1.00 94.00 89 ALA A CA 1
ATOM 678 C C . ALA A 1 89 ? -3.429 8.989 -1.614 1.00 94.00 89 ALA A C 1
ATOM 680 O O . ALA A 1 89 ? -2.988 8.260 -2.499 1.00 94.00 89 ALA A O 1
ATOM 681 N N . ASP A 1 90 ? -4.259 10.004 -1.881 1.00 94.44 90 ASP A N 1
ATOM 682 C CA . ASP A 1 90 ? -4.731 10.296 -3.241 1.00 94.44 90 ASP A CA 1
ATOM 683 C C . ASP A 1 90 ? -3.581 10.729 -4.158 1.00 94.44 90 ASP A C 1
ATOM 685 O O . ASP A 1 90 ? -3.394 10.156 -5.235 1.00 94.44 90 ASP A O 1
ATOM 689 N N . GLN A 1 91 ? -2.740 11.654 -3.685 1.00 94.12 91 GLN A N 1
ATOM 690 C CA . GLN A 1 91 ? -1.566 12.098 -4.435 1.00 94.12 91 GLN A CA 1
ATOM 691 C C . GLN A 1 91 ? -0.560 10.959 -4.628 1.00 94.12 91 GLN A C 1
ATOM 693 O O . GLN A 1 91 ? -0.058 10.765 -5.731 1.00 94.12 91 GLN A O 1
ATOM 698 N N . LEU A 1 92 ? -0.295 10.165 -3.585 1.00 94.81 92 LEU A N 1
ATOM 699 C CA . LEU A 1 92 ? 0.627 9.029 -3.677 1.00 94.81 92 LEU A CA 1
ATOM 700 C C . LEU A 1 92 ? 0.155 7.984 -4.696 1.00 94.81 92 LEU A C 1
ATOM 702 O O . LEU A 1 92 ? 0.956 7.500 -5.495 1.00 94.81 92 LEU A O 1
ATOM 706 N N . LEU A 1 93 ? -1.138 7.647 -4.692 1.00 93.62 93 LEU A N 1
ATOM 707 C CA . LEU A 1 93 ? -1.730 6.717 -5.657 1.00 93.62 93 LEU A CA 1
ATOM 708 C C . LEU A 1 93 ? -1.658 7.268 -7.087 1.00 93.62 93 LEU A C 1
ATOM 710 O O . LEU A 1 93 ? -1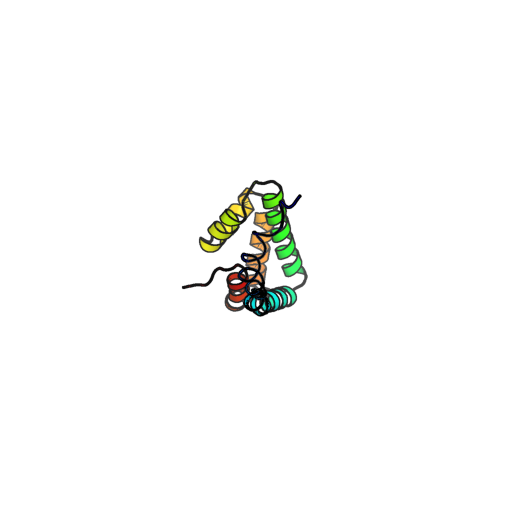.345 6.516 -8.011 1.00 93.62 93 LEU A O 1
ATOM 714 N N . SER A 1 94 ? -1.914 8.566 -7.264 1.00 93.31 94 SER A N 1
ATOM 715 C CA . SER A 1 94 ? -1.795 9.243 -8.558 1.00 93.31 94 SER A CA 1
ATOM 716 C C . SER A 1 94 ? -0.359 9.195 -9.089 1.00 93.31 94 SER A C 1
ATOM 718 O O . SER A 1 94 ? -0.131 8.739 -10.209 1.00 93.31 94 SER A O 1
ATOM 720 N N . ASP A 1 95 ? 0.621 9.562 -8.260 1.00 92.38 95 ASP A N 1
ATOM 721 C CA . ASP A 1 95 ? 2.039 9.567 -8.631 1.00 92.38 95 ASP A CA 1
ATOM 722 C C . ASP A 1 95 ? 2.544 8.166 -9.001 1.00 92.38 95 ASP A C 1
ATOM 724 O O . ASP A 1 95 ? 3.283 8.002 -9.970 1.00 92.38 95 ASP A O 1
ATOM 728 N N . ILE A 1 96 ? 2.146 7.142 -8.238 1.00 89.56 96 ILE A N 1
ATOM 729 C CA . ILE A 1 96 ? 2.511 5.746 -8.512 1.00 89.56 96 ILE A CA 1
ATOM 730 C C . ILE A 1 96 ? 1.884 5.276 -9.826 1.00 89.56 96 ILE A C 1
ATOM 732 O O . ILE A 1 96 ? 2.566 4.639 -10.627 1.00 89.56 96 ILE A O 1
ATOM 736 N N . SER A 1 97 ? 0.610 5.603 -10.062 1.00 89.06 97 SER A N 1
ATOM 737 C CA . SER A 1 97 ? -0.085 5.278 -11.311 1.00 89.06 97 SER A CA 1
ATOM 738 C C . SER A 1 97 ? 0.602 5.930 -12.510 1.00 89.06 97 SER A C 1
ATOM 740 O O . SER A 1 97 ? 0.919 5.257 -13.491 1.00 89.06 97 SER A O 1
ATOM 742 N N . GLN A 1 98 ? 0.929 7.220 -12.405 1.00 90.44 98 GLN A N 1
ATOM 743 C CA . GLN A 1 98 ? 1.650 7.939 -13.447 1.00 90.44 98 GLN A CA 1
ATOM 744 C C . GLN A 1 98 ? 3.037 7.334 -13.697 1.00 90.44 98 GLN A C 1
ATOM 746 O O . GLN A 1 98 ? 3.369 7.034 -14.841 1.00 90.44 98 GLN A O 1
ATOM 751 N N . ALA A 1 99 ? 3.827 7.093 -12.648 1.00 86.81 99 ALA A N 1
ATOM 752 C CA . ALA A 1 99 ? 5.146 6.478 -12.780 1.00 86.81 99 ALA A CA 1
ATOM 753 C C . ALA A 1 99 ? 5.066 5.084 -13.426 1.00 86.81 99 ALA A C 1
ATOM 755 O O . ALA A 1 99 ? 5.891 4.746 -14.275 1.00 86.81 99 ALA A O 1
ATOM 756 N N . SER A 1 100 ? 4.051 4.293 -13.074 1.00 84.56 100 SER A N 1
ATOM 757 C CA . SER A 1 100 ? 3.794 2.993 -13.696 1.00 84.56 100 SER A CA 1
ATOM 758 C C . SER A 1 100 ? 3.499 3.129 -15.194 1.00 84.56 100 SER A C 1
ATOM 760 O O . SER A 1 100 ? 4.130 2.456 -16.008 1.00 84.56 100 SER A O 1
ATOM 762 N N . ASN A 1 101 ? 2.628 4.070 -15.575 1.00 85.31 101 ASN A N 1
ATOM 763 C CA . ASN A 1 101 ? 2.291 4.354 -16.976 1.00 85.31 101 ASN A CA 1
ATOM 764 C C . ASN A 1 101 ? 3.486 4.881 -17.789 1.00 85.31 101 ASN A C 1
ATOM 766 O O . ASN A 1 101 ? 3.571 4.650 -18.991 1.00 85.31 101 ASN A O 1
ATOM 770 N N . GLU A 1 102 ? 4.434 5.558 -17.139 1.00 87.62 102 GLU A N 1
ATOM 771 C CA . GLU A 1 102 ? 5.701 5.998 -17.735 1.00 87.62 102 GLU A CA 1
ATOM 772 C C . GLU A 1 102 ? 6.747 4.867 -17.849 1.00 87.62 102 GLU A C 1
ATOM 774 O O . GLU A 1 102 ? 7.889 5.118 -18.236 1.00 87.62 102 GLU A O 1
ATOM 779 N N . GLY A 1 103 ? 6.394 3.626 -17.491 1.00 83.00 103 GLY A N 1
ATOM 780 C CA . GLY A 1 103 ? 7.296 2.470 -17.515 1.00 83.00 103 GLY A CA 1
ATOM 781 C C . GLY A 1 103 ? 8.325 2.463 -16.382 1.00 83.00 103 GLY A C 1
ATOM 782 O O . GLY A 1 103 ? 9.281 1.690 -16.415 1.00 83.00 103 GLY A O 1
ATOM 783 N N . LYS A 1 104 ? 8.149 3.324 -15.373 1.00 81.31 104 LYS A N 1
ATOM 784 C CA . LYS A 1 104 ? 9.007 3.401 -14.181 1.00 81.31 104 LYS A CA 1
ATOM 785 C C . LYS A 1 104 ? 8.517 2.486 -13.059 1.00 81.31 104 LYS A C 1
ATOM 787 O O . LYS A 1 104 ? 9.140 2.452 -12.004 1.00 81.31 104 LYS A O 1
ATOM 792 N N . GLY A 1 105 ? 7.423 1.757 -13.278 1.00 76.81 105 GLY A N 1
ATOM 793 C CA . GLY A 1 105 ? 6.890 0.776 -12.343 1.00 76.81 105 GLY A CA 1
ATOM 794 C C . GLY A 1 105 ? 7.092 -0.670 -12.764 1.00 76.81 105 GLY A C 1
ATOM 795 O O . GLY A 1 105 ? 7.276 -0.949 -13.948 1.00 76.81 105 GLY A O 1
ATOM 796 N N . PRO A 1 106 ? 7.063 -1.610 -11.803 1.00 72.44 106 PRO A N 1
ATOM 797 C CA . PRO A 1 106 ? 6.974 -3.021 -12.132 1.00 72.44 106 PRO A CA 1
ATOM 798 C C . PRO A 1 106 ? 5.685 -3.260 -12.920 1.00 72.44 106 PRO A C 1
ATOM 800 O O . PRO A 1 106 ? 4.613 -2.807 -12.517 1.00 72.44 106 PRO A O 1
ATOM 803 N N . GLY A 1 107 ? 5.800 -3.971 -14.041 1.00 74.50 107 GLY A N 1
ATOM 804 C CA . GLY A 1 107 ? 4.639 -4.356 -14.839 1.00 74.50 107 GLY A CA 1
ATOM 805 C C . GLY A 1 107 ? 3.645 -5.190 -14.027 1.00 74.50 107 GLY A C 1
ATOM 806 O O . GLY A 1 107 ? 4.009 -5.815 -13.029 1.00 74.50 107 GLY A O 1
ATOM 807 N N . GLU A 1 108 ? 2.392 -5.240 -14.473 1.00 74.00 108 GLU A N 1
ATOM 808 C CA . GLU A 1 108 ? 1.312 -5.976 -13.798 1.00 74.00 108 GLU A CA 1
ATOM 809 C C . GLU A 1 108 ? 1.678 -7.450 -13.533 1.00 74.00 108 GLU A C 1
ATOM 811 O O . GLU A 1 108 ? 1.494 -7.956 -12.425 1.00 74.00 108 GLU A O 1
ATOM 816 N N . GLU A 1 109 ? 2.316 -8.112 -14.505 1.00 71.75 109 GLU A N 1
ATOM 817 C CA . GLU A 1 109 ? 2.822 -9.487 -14.373 1.00 71.75 109 GLU A CA 1
ATOM 818 C C . GLU A 1 109 ? 3.839 -9.641 -13.231 1.00 71.75 109 GLU A C 1
ATOM 820 O O . GLU A 1 109 ? 3.865 -10.651 -12.525 1.00 71.75 109 GLU A O 1
ATOM 825 N N . SER A 1 110 ? 4.654 -8.607 -13.007 1.00 75.06 110 SER A N 1
ATOM 826 C CA . SER A 1 110 ? 5.658 -8.585 -11.949 1.00 75.06 110 SER A CA 1
ATOM 827 C C . SER A 1 110 ? 5.023 -8.356 -10.586 1.00 75.06 110 SER A C 1
ATOM 829 O O . SER A 1 110 ? 5.656 -8.654 -9.585 1.00 75.06 110 SER A O 1
ATOM 831 N N . LEU A 1 111 ? 3.783 -7.867 -10.511 1.00 75.50 111 LEU A N 1
ATOM 832 C CA . LEU A 1 111 ? 3.067 -7.653 -9.253 1.00 75.50 111 LEU A CA 1
ATOM 833 C C . LEU A 1 111 ? 2.286 -8.896 -8.798 1.00 75.50 111 LEU A C 1
ATOM 835 O O . LEU A 1 111 ? 2.041 -9.047 -7.602 1.00 75.50 111 LEU A O 1
ATOM 839 N N . MET A 1 112 ? 1.959 -9.829 -9.698 1.00 74.00 112 MET A N 1
ATOM 840 C CA . MET A 1 112 ? 1.225 -11.060 -9.355 1.00 74.00 112 MET A CA 1
ATOM 841 C C . MET A 1 112 ? 1.856 -11.885 -8.211 1.00 74.00 112 MET A C 1
ATOM 843 O O . MET A 1 112 ? 1.119 -12.369 -7.349 1.00 74.00 112 MET A O 1
ATOM 847 N N . PRO A 1 113 ? 3.193 -12.027 -8.095 1.00 74.38 113 PRO A N 1
ATOM 848 C CA . PRO A 1 113 ? 3.803 -12.724 -6.960 1.00 74.38 113 PRO A CA 1
ATOM 849 C C . PRO A 1 113 ? 3.584 -12.029 -5.608 1.00 74.38 113 PRO A C 1
ATOM 851 O O . PRO A 1 113 ? 3.581 -12.705 -4.579 1.00 74.38 113 PRO A O 1
ATOM 854 N N . LEU A 1 114 ? 3.387 -10.702 -5.592 1.00 73.25 114 LEU A N 1
ATOM 855 C CA . LEU A 1 114 ? 3.049 -9.962 -4.368 1.00 73.25 114 LEU A CA 1
ATOM 856 C C . LEU A 1 114 ? 1.671 -10.363 -3.856 1.00 73.25 114 LEU A C 1
ATOM 858 O O . LEU A 1 114 ? 1.478 -10.485 -2.652 1.00 73.25 114 LEU A O 1
ATOM 862 N N . LEU A 1 115 ? 0.742 -10.619 -4.776 1.00 68.38 115 LEU A N 1
ATOM 863 C CA . LEU A 1 115 ? -0.589 -11.119 -4.464 1.00 68.38 115 LEU A CA 1
ATOM 864 C C . LEU A 1 115 ? -0.489 -12.537 -3.880 1.00 68.38 115 LEU A C 1
ATOM 866 O O . LEU A 1 115 ? -0.961 -12.782 -2.773 1.00 68.38 115 LEU A O 1
ATOM 870 N N . GLY A 1 116 ? 0.246 -13.444 -4.530 1.00 62.34 116 GLY A N 1
ATOM 871 C CA . GLY A 1 116 ? 0.455 -14.805 -4.012 1.00 62.34 116 GLY A CA 1
ATOM 872 C C . GLY A 1 116 ? 1.079 -14.851 -2.606 1.00 62.34 116 GLY A C 1
ATOM 873 O O . GLY A 1 116 ? 0.694 -15.681 -1.783 1.00 62.34 116 GLY A O 1
ATOM 874 N N . GLY A 1 117 ? 1.979 -13.914 -2.284 1.00 59.91 117 GLY A N 1
ATOM 875 C CA . GLY A 1 117 ? 2.578 -13.774 -0.949 1.00 59.91 117 GLY A CA 1
ATOM 876 C C . GLY A 1 117 ? 1.604 -13.355 0.163 1.00 59.91 117 GLY A C 1
ATOM 877 O O . GLY A 1 117 ? 1.902 -13.563 1.336 1.00 59.91 117 GLY A O 1
ATOM 878 N N . LEU A 1 118 ? 0.430 -12.818 -0.186 1.00 60.34 118 LEU A N 1
ATOM 879 C CA . LEU A 1 118 ? -0.637 -12.434 0.751 1.00 60.34 118 LEU A CA 1
ATOM 880 C C . LEU A 1 118 ? -1.638 -13.577 1.018 1.00 60.34 118 LEU A C 1
ATOM 882 O O . LEU A 1 118 ? -2.683 -13.368 1.642 1.00 60.34 118 LEU A O 1
ATOM 886 N N . GLY A 1 119 ? -1.355 -14.789 0.526 1.00 55.75 119 GLY A N 1
ATOM 887 C CA . GLY A 1 119 ? -2.262 -15.930 0.653 1.00 55.75 119 GLY A CA 1
ATOM 888 C C . GLY A 1 119 ? -3.570 -15.734 -0.120 1.00 55.75 119 GLY A C 1
ATOM 889 O O . GLY A 1 119 ? -4.626 -16.193 0.326 1.00 55.75 119 GLY A O 1
ATOM 890 N N . ILE A 1 120 ? -3.523 -15.000 -1.236 1.00 56.12 120 ILE A N 1
ATOM 891 C CA . ILE A 1 120 ? -4.559 -15.018 -2.272 1.00 56.12 120 ILE A CA 1
ATOM 892 C C . ILE A 1 120 ? -4.052 -15.921 -3.396 1.00 56.12 120 ILE A C 1
ATOM 894 O O . ILE A 1 120 ? -3.372 -15.489 -4.320 1.00 56.12 120 ILE A O 1
ATOM 898 N N . SER A 1 121 ? -4.309 -17.221 -3.263 1.00 41.25 121 SER A N 1
ATOM 899 C CA . SER A 1 121 ? -4.181 -18.123 -4.404 1.00 41.25 121 SER A CA 1
ATOM 900 C C . SER A 1 121 ? -5.380 -17.855 -5.315 1.00 41.25 121 SER A C 1
ATOM 902 O O . SER A 1 121 ? -6.503 -17.942 -4.815 1.00 41.25 121 SER A O 1
ATOM 904 N N . PRO A 1 122 ? -5.198 -17.498 -6.598 1.00 44.03 122 PRO A N 1
ATOM 905 C CA . PRO A 1 122 ? -6.282 -17.642 -7.555 1.00 44.03 122 PRO A CA 1
ATOM 906 C C . PRO A 1 122 ? -6.572 -19.144 -7.669 1.00 44.03 122 PRO A C 1
ATOM 908 O O . PRO A 1 122 ? -5.652 -19.929 -7.913 1.00 44.03 122 PRO A O 1
ATOM 911 N N . GLU A 1 123 ? -7.808 -19.539 -7.380 1.00 40.16 123 GLU A N 1
ATOM 912 C CA . GLU A 1 123 ? -8.342 -20.844 -7.790 1.00 40.16 123 GLU A CA 1
ATOM 913 C C . GLU A 1 123 ? -8.768 -20.795 -9.259 1.00 40.16 123 GLU A C 1
ATOM 915 O O . GLU A 1 123 ? -9.265 -19.726 -9.693 1.00 40.16 123 GLU A O 1
#